Protein AF-A0A7J4IBC4-F1 (afdb_monomer_lite)

Sequence (145 aa):
MVSLREMKDREYIPHGTYLKLLIGGALSLSKVLFSNPSDLRKLRTIQGSEERYARPKRPYELSPYKEEMRCGATDEKYLRPTLYCNPRAPEVVALAHQLGAFQKTDYEFAKAAFEFVKEKLDLEICGMDSVEETIRRGTGTCFHL

Radius of gyration: 20.29 Å; chains: 1; bounding box: 49×30×56 Å

Secondary structure (DSSP, 8-state):
---HHHHHHTT-SPPHHHHHHHHHHHHHHHHHHHH-HHHHHHHT---TTSPPPPPPPPSSPPPPP-TT------SSTTTS--SS--TTSHHHHHHHHHHTTTTS-HHHHHHHHHHHHHHH-EE-------HHHHHHHTEE-TTT-

Foldseek 3Di:
DQDPVNCVVLVVDDDPVVVVVVVVVVVVVVVVCVVCVVVVVVVVDDPPPDDDDDQDDFPDDQAFFDPPQDFQADPDRPSHDDQAEHSPDRSNSRVLVVLPVVHDDPVSSVVSVVCCLVPTAAEDPDDRHHLVCCSNRSYYHPVND

Structure (mmCIF, N/CA/C/O 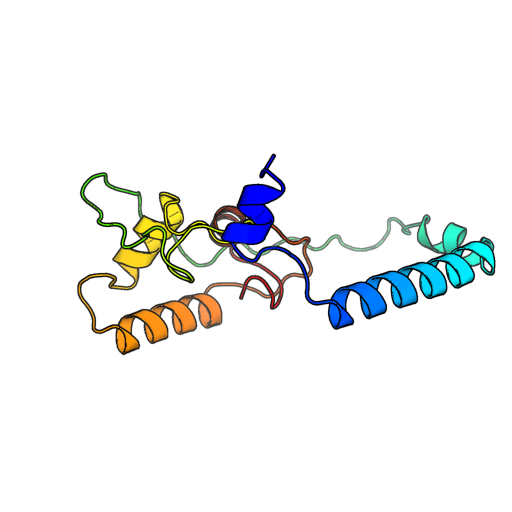backbone):
data_AF-A0A7J4IBC4-F1
#
_entry.id   AF-A0A7J4IBC4-F1
#
loop_
_atom_site.group_PDB
_atom_site.id
_atom_site.type_symbol
_atom_site.label_atom_id
_atom_site.label_alt_id
_atom_site.label_comp_id
_atom_site.label_asym_id
_atom_site.label_entity_id
_atom_site.label_seq_id
_atom_site.pdbx_PDB_ins_code
_atom_site.Cartn_x
_atom_site.Cartn_y
_atom_site.Cartn_z
_atom_site.occupancy
_atom_site.B_iso_or_equiv
_atom_site.auth_seq_id
_atom_site.auth_comp_id
_atom_site.auth_asym_id
_atom_site.auth_atom_id
_atom_site.pdbx_PDB_model_num
ATOM 1 N N . MET A 1 1 ? -4.569 -19.877 -8.306 1.00 54.12 1 MET A N 1
ATOM 2 C CA . MET A 1 1 ? -5.019 -19.120 -9.495 1.00 54.12 1 MET A CA 1
ATOM 3 C C . MET A 1 1 ? -6.481 -18.776 -9.302 1.00 54.12 1 MET A C 1
ATOM 5 O O . MET A 1 1 ? -7.243 -19.666 -8.953 1.00 54.12 1 MET A O 1
ATOM 9 N N . VAL A 1 2 ? -6.837 -17.506 -9.479 1.00 72.12 2 VAL A N 1
ATOM 10 C CA . VAL A 1 2 ? -8.218 -16.999 -9.395 1.00 72.12 2 VAL A CA 1
ATOM 11 C C . VAL A 1 2 ? -9.023 -17.573 -10.567 1.00 72.12 2 VAL A C 1
ATOM 13 O O . VAL A 1 2 ? -8.508 -17.630 -11.685 1.00 72.12 2 VAL A O 1
ATOM 16 N N . SER A 1 3 ? -10.255 -18.035 -10.339 1.00 85.25 3 SER A N 1
ATOM 17 C CA . SER A 1 3 ? -11.088 -18.576 -11.429 1.00 85.25 3 SER A CA 1
ATOM 18 C C . SER A 1 3 ? -11.633 -17.459 -12.333 1.00 85.25 3 SER A C 1
ATOM 20 O O . SER A 1 3 ? -11.839 -16.339 -11.877 1.00 85.25 3 SER A O 1
ATOM 22 N N . LEU A 1 4 ? -11.944 -17.746 -13.605 1.00 84.38 4 LEU A N 1
ATOM 23 C CA . LEU A 1 4 ? -12.564 -16.754 -14.508 1.00 84.38 4 LEU A CA 1
ATOM 24 C C . LEU A 1 4 ? -13.886 -16.198 -13.958 1.00 84.38 4 LEU A C 1
ATOM 26 O O . LEU A 1 4 ? -14.195 -15.020 -14.134 1.00 84.38 4 LEU A O 1
ATOM 30 N N . ARG A 1 5 ? -14.656 -17.052 -13.276 1.00 86.19 5 ARG A N 1
ATOM 31 C CA . ARG A 1 5 ? -15.890 -16.659 -12.595 1.00 86.19 5 ARG A CA 1
ATOM 32 C C . ARG A 1 5 ? -15.596 -15.661 -11.483 1.00 86.19 5 ARG A C 1
ATOM 34 O O . ARG A 1 5 ? -16.189 -14.595 -11.457 1.00 86.19 5 ARG A O 1
ATOM 41 N N . GLU A 1 6 ? -14.621 -15.967 -10.639 1.00 84.50 6 GLU A N 1
ATOM 42 C CA . GLU A 1 6 ? -14.187 -15.077 -9.566 1.00 84.50 6 GLU A CA 1
ATOM 43 C C . GLU A 1 6 ? -13.620 -13.758 -10.105 1.00 84.50 6 GLU A C 1
ATOM 45 O O . GLU A 1 6 ? -13.938 -12.706 -9.569 1.00 84.50 6 GLU A O 1
ATOM 50 N N . MET A 1 7 ? -12.868 -13.771 -11.210 1.00 85.62 7 MET A N 1
ATOM 51 C CA . MET A 1 7 ? -12.402 -12.540 -11.860 1.00 85.62 7 MET A CA 1
ATOM 52 C C . MET A 1 7 ? -13.560 -11.660 -12.339 1.00 85.62 7 MET A C 1
ATOM 54 O O . MET A 1 7 ? -13.483 -10.439 -12.227 1.00 85.62 7 MET A O 1
ATOM 58 N N . LYS A 1 8 ? -14.628 -12.261 -12.873 1.00 86.12 8 LYS A N 1
ATOM 59 C CA . LYS A 1 8 ? -15.832 -11.533 -13.284 1.00 86.12 8 LYS A CA 1
ATOM 60 C C . LYS A 1 8 ? -16.594 -11.001 -12.071 1.00 86.12 8 LYS A C 1
ATOM 62 O O . LYS A 1 8 ? -16.882 -9.810 -12.019 1.00 86.12 8 LYS A O 1
ATOM 67 N N . ASP A 1 9 ? -16.871 -11.863 -11.097 1.00 86.44 9 ASP A N 1
ATOM 68 C CA . ASP A 1 9 ? -17.660 -11.546 -9.901 1.00 86.44 9 ASP A CA 1
ATOM 69 C C . ASP A 1 9 ? -16.951 -10.507 -9.013 1.00 86.44 9 ASP A C 1
ATOM 71 O O . ASP A 1 9 ? -17.586 -9.664 -8.381 1.00 86.44 9 ASP A O 1
ATOM 75 N N . ARG A 1 10 ? -15.612 -10.526 -8.991 1.00 85.00 10 ARG A N 1
ATOM 76 C CA . ARG A 1 10 ? -14.772 -9.566 -8.264 1.00 85.00 10 ARG A CA 1
ATOM 77 C C . ARG A 1 10 ? -14.328 -8.375 -9.126 1.00 85.00 10 ARG A C 1
ATOM 79 O O . ARG A 1 10 ? -13.544 -7.559 -8.641 1.00 85.00 10 ARG A O 1
ATOM 86 N N . GLU A 1 11 ? -14.841 -8.241 -10.349 1.00 85.94 11 GLU A N 1
ATOM 87 C CA . GLU A 1 11 ? -14.558 -7.126 -11.267 1.00 85.94 11 GLU A CA 1
ATOM 88 C C . GLU A 1 11 ? -13.057 -6.903 -11.559 1.00 85.94 11 GLU A C 1
ATOM 90 O O . GLU A 1 11 ? -12.596 -5.778 -11.728 1.00 85.94 11 GLU A O 1
ATOM 95 N N . TYR A 1 12 ? -12.270 -7.977 -11.630 1.00 83.88 12 TYR A N 1
ATOM 96 C CA . TYR A 1 12 ? -10.838 -7.920 -11.961 1.00 83.88 12 TYR A CA 1
ATOM 97 C C . TYR A 1 12 ? -10.564 -7.844 -13.467 1.00 83.88 12 TYR A C 1
ATOM 99 O O . TYR A 1 12 ? -9.412 -7.731 -13.885 1.00 83.88 12 TYR A O 1
ATOM 107 N N . ILE A 1 13 ? -11.604 -7.939 -14.297 1.00 84.44 13 ILE A N 1
ATOM 108 C CA . ILE A 1 13 ? -11.468 -7.897 -15.752 1.00 84.44 13 ILE A CA 1
ATOM 109 C C . ILE A 1 13 ? -11.182 -6.449 -16.183 1.00 84.44 13 ILE A C 1
ATOM 111 O O . ILE A 1 13 ? -12.009 -5.570 -15.926 1.00 84.44 13 ILE A O 1
ATOM 115 N N . PRO A 1 14 ? -10.053 -6.178 -16.865 1.00 81.56 14 PRO A N 1
ATOM 116 C CA . PRO A 1 14 ? -9.738 -4.835 -17.328 1.00 81.56 14 PRO A CA 1
ATOM 117 C C . PRO A 1 14 ? -10.790 -4.311 -18.309 1.00 81.56 14 PRO A C 1
ATOM 119 O O . PRO A 1 14 ? -11.286 -5.047 -19.164 1.00 81.56 14 PRO A O 1
ATOM 122 N N . HIS A 1 15 ? -11.094 -3.015 -18.230 1.00 86.12 15 HIS A N 1
ATOM 123 C CA . HIS A 1 15 ? -12.043 -2.380 -19.142 1.00 86.12 15 HIS A CA 1
ATOM 124 C C . HIS A 1 15 ? -11.563 -2.465 -20.604 1.00 86.12 15 HIS A C 1
ATOM 126 O O . HIS A 1 15 ? -10.366 -2.385 -20.885 1.00 86.12 15 HIS A O 1
ATOM 132 N N . GLY A 1 16 ? -12.492 -2.562 -21.563 1.00 89.00 16 GLY A N 1
ATOM 133 C CA . GLY A 1 16 ? -12.162 -2.772 -22.980 1.00 89.00 16 GLY A CA 1
ATOM 134 C C . GLY A 1 16 ? -11.221 -1.715 -23.573 1.00 89.00 16 GLY A C 1
ATOM 135 O O . GLY A 1 16 ? -10.356 -2.040 -24.385 1.00 89.00 16 GLY A O 1
ATOM 136 N N . THR A 1 17 ? -11.326 -0.459 -23.131 1.00 90.44 17 THR A N 1
ATOM 137 C CA . THR A 1 17 ? -10.392 0.615 -23.520 1.00 90.44 17 THR A CA 1
ATOM 138 C C . THR A 1 17 ? -8.964 0.329 -23.058 1.00 90.44 17 THR A C 1
ATOM 140 O O . THR A 1 17 ? -8.023 0.509 -23.827 1.00 90.44 17 THR A O 1
ATOM 143 N N . TYR A 1 18 ? -8.803 -0.160 -21.827 1.00 87.19 18 TYR A N 1
ATOM 144 C CA . TYR A 1 18 ? -7.498 -0.509 -21.274 1.00 87.19 18 TYR A CA 1
ATOM 145 C C . TYR A 1 18 ? -6.881 -1.682 -22.039 1.00 87.19 18 TYR A C 1
ATOM 147 O O . TYR A 1 18 ? -5.719 -1.624 -22.431 1.00 87.19 18 TYR A O 1
ATOM 155 N N . LEU A 1 19 ? -7.684 -2.701 -22.360 1.00 90.69 19 LEU A N 1
ATOM 156 C CA . LEU A 1 19 ? -7.227 -3.837 -23.159 1.00 90.69 19 LEU A CA 1
ATOM 157 C C . LEU A 1 19 ? -6.763 -3.413 -24.564 1.00 90.69 19 LEU A C 1
ATOM 159 O O . LEU A 1 19 ? -5.710 -3.854 -25.021 1.00 90.69 19 LEU A O 1
ATOM 163 N N . LYS A 1 20 ? -7.500 -2.515 -25.233 1.00 93.19 20 LYS A N 1
ATOM 164 C CA . LYS A 1 20 ? -7.094 -1.958 -26.537 1.00 93.19 20 LYS A CA 1
ATOM 165 C C . LYS A 1 20 ? -5.758 -1.217 -26.453 1.00 93.19 20 LYS A C 1
ATOM 167 O O . LYS A 1 20 ? -4.915 -1.403 -27.328 1.00 93.19 20 LYS A O 1
ATOM 172 N N . LEU A 1 21 ? -5.559 -0.411 -25.407 1.00 93.69 21 LEU A N 1
ATOM 173 C CA . LEU A 1 21 ? -4.301 0.303 -25.176 1.00 93.69 21 LEU A CA 1
ATOM 174 C C . LEU A 1 21 ? -3.137 -0.663 -24.942 1.00 93.69 21 LEU A C 1
ATOM 176 O O . LEU A 1 21 ? -2.089 -0.497 -25.561 1.00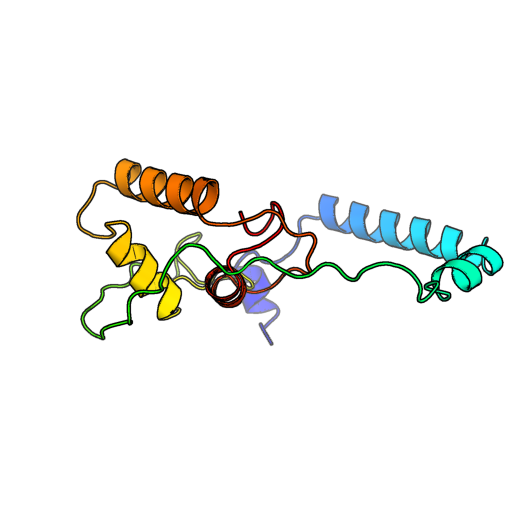 93.69 21 LEU A O 1
ATOM 180 N N . LEU A 1 22 ? -3.329 -1.698 -24.118 1.00 92.75 22 LEU A N 1
ATOM 181 C CA . LEU A 1 22 ? -2.308 -2.718 -23.877 1.00 92.75 22 LEU A CA 1
ATOM 182 C C . LEU A 1 22 ? -1.906 -3.444 -25.164 1.00 92.75 22 LEU A C 1
ATOM 184 O O . LEU A 1 22 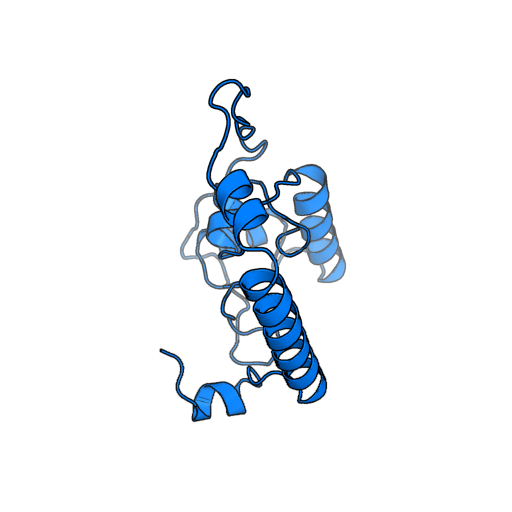? -0.717 -3.582 -25.441 1.00 92.75 22 LEU A O 1
ATOM 188 N N . ILE A 1 23 ? -2.881 -3.869 -25.973 1.00 95.12 23 ILE A N 1
ATOM 189 C CA . ILE A 1 23 ? -2.616 -4.555 -27.246 1.00 95.12 23 ILE A CA 1
ATOM 190 C C . ILE A 1 23 ? -1.876 -3.623 -28.211 1.00 95.12 23 ILE A C 1
ATOM 192 O O . ILE A 1 23 ? -0.857 -4.010 -28.781 1.00 95.12 23 ILE A O 1
ATOM 196 N N . GLY A 1 24 ? -2.347 -2.383 -28.375 1.00 95.44 24 GLY A N 1
ATOM 197 C CA . GLY A 1 24 ? -1.698 -1.401 -29.247 1.00 95.44 24 GLY A CA 1
ATOM 198 C C . GLY A 1 24 ? -0.265 -1.084 -28.811 1.00 95.44 24 GLY A C 1
ATOM 199 O O . GLY A 1 24 ? 0.646 -1.063 -29.641 1.00 95.44 24 GLY A O 1
ATOM 200 N N . GLY A 1 25 ? -0.049 -0.911 -27.504 1.00 95.25 25 GLY A N 1
ATOM 201 C CA . GLY A 1 25 ? 1.273 -0.703 -26.918 1.00 95.25 25 GLY A CA 1
ATOM 202 C C . GLY A 1 25 ? 2.200 -1.896 -27.144 1.00 95.25 25 GLY A C 1
ATOM 203 O O . GLY A 1 25 ? 3.330 -1.709 -27.592 1.00 95.25 25 GLY A O 1
ATOM 204 N N . ALA A 1 26 ? 1.713 -3.120 -26.928 1.00 95.69 26 ALA A N 1
ATOM 205 C CA . ALA A 1 26 ? 2.478 -4.341 -27.167 1.00 95.69 26 ALA A CA 1
ATOM 206 C C . ALA A 1 26 ? 2.881 -4.497 -28.641 1.00 95.69 26 ALA A C 1
ATOM 208 O O . ALA A 1 26 ? 4.034 -4.823 -28.925 1.00 95.69 26 ALA A O 1
ATOM 209 N N . LEU A 1 27 ? 1.972 -4.224 -29.584 1.00 96.50 27 LEU A N 1
ATOM 210 C CA . LEU A 1 27 ? 2.272 -4.275 -31.020 1.00 96.50 27 LEU A CA 1
ATOM 211 C C . LEU A 1 27 ? 3.302 -3.213 -31.425 1.00 96.50 27 LEU A C 1
ATOM 213 O O . LEU A 1 27 ? 4.245 -3.517 -32.157 1.00 96.50 27 LEU A O 1
ATOM 217 N N . SER A 1 28 ? 3.151 -1.985 -30.923 1.00 95.31 28 SER A N 1
ATOM 218 C CA . SER A 1 28 ? 4.095 -0.892 -31.178 1.00 95.31 28 SER A CA 1
ATOM 219 C C . SER A 1 28 ? 5.490 -1.216 -30.639 1.00 95.31 28 SER A C 1
ATOM 221 O O . SER A 1 28 ? 6.476 -1.145 -31.376 1.00 95.31 28 SER A O 1
ATOM 223 N N . LEU A 1 29 ? 5.572 -1.668 -29.383 1.00 92.31 29 LEU A N 1
ATOM 224 C CA . LEU A 1 29 ? 6.828 -2.075 -28.764 1.00 92.31 29 LEU A CA 1
ATOM 225 C C . LEU A 1 29 ? 7.460 -3.237 -29.533 1.00 92.31 29 LEU A C 1
ATOM 227 O O . LEU A 1 29 ? 8.635 -3.167 -29.877 1.00 92.31 29 LEU A O 1
ATOM 231 N N . SER A 1 30 ? 6.676 -4.262 -29.881 1.00 93.81 30 SER A N 1
ATOM 232 C CA . SER A 1 30 ? 7.154 -5.400 -30.675 1.00 93.81 30 SER A CA 1
ATOM 233 C C . SER A 1 30 ? 7.788 -4.936 -31.985 1.00 93.81 30 SER A C 1
ATOM 235 O O . SER A 1 30 ? 8.900 -5.350 -32.303 1.00 93.81 30 SER A O 1
ATOM 237 N N . LYS A 1 31 ? 7.139 -4.017 -32.714 1.00 94.75 31 LYS A N 1
ATOM 238 C CA . LYS A 1 31 ? 7.694 -3.437 -33.944 1.00 94.75 31 LYS A CA 1
ATOM 239 C C . LYS A 1 31 ? 9.049 -2.771 -33.694 1.00 94.75 31 LYS A C 1
ATOM 241 O O . LYS A 1 31 ? 9.992 -3.047 -34.428 1.00 94.75 31 LYS A O 1
ATOM 246 N N . VAL A 1 32 ? 9.171 -1.938 -32.659 1.00 91.31 32 VAL A N 1
ATOM 247 C CA . VAL A 1 32 ? 10.438 -1.262 -32.320 1.00 91.31 32 VAL A CA 1
ATOM 248 C C . VAL A 1 32 ? 11.537 -2.271 -31.992 1.00 91.31 32 VAL A C 1
ATOM 250 O O . VAL A 1 32 ? 12.653 -2.128 -32.494 1.00 91.31 32 VAL A O 1
ATOM 253 N N . LEU A 1 33 ? 11.220 -3.302 -31.203 1.00 89.12 33 LEU A N 1
ATOM 254 C CA . LEU A 1 33 ? 12.161 -4.361 -30.837 1.00 89.12 33 LEU A CA 1
ATOM 255 C C . LEU A 1 33 ? 12.669 -5.120 -32.072 1.00 89.12 33 LEU A C 1
ATOM 257 O O . LEU A 1 33 ? 13.867 -5.375 -32.185 1.00 89.12 33 LEU A O 1
ATOM 261 N N . PHE A 1 34 ? 11.783 -5.440 -33.020 1.00 92.12 34 PHE A N 1
ATOM 262 C CA . PHE A 1 34 ? 12.164 -6.115 -34.264 1.00 92.12 34 PHE A CA 1
ATOM 263 C C . PHE A 1 34 ? 12.938 -5.210 -35.227 1.00 92.12 34 PHE A C 1
ATOM 265 O O . PHE A 1 34 ? 13.839 -5.685 -35.915 1.00 92.12 34 PHE A O 1
ATOM 272 N N . SER A 1 35 ? 12.613 -3.917 -35.288 1.00 93.25 35 SER A N 1
ATOM 273 C CA . SER A 1 35 ? 13.269 -2.975 -36.199 1.00 93.25 35 SER A CA 1
ATOM 274 C C . SER A 1 35 ? 14.639 -2.487 -35.711 1.00 93.25 35 SER A C 1
ATOM 276 O O . SER A 1 35 ? 15.426 -2.043 -36.540 1.00 93.25 35 SER A O 1
ATOM 278 N N . ASN A 1 36 ? 14.956 -2.586 -34.410 1.00 90.69 36 ASN A N 1
ATOM 279 C CA . ASN A 1 36 ? 16.189 -2.026 -33.824 1.00 90.69 36 ASN A CA 1
ATOM 280 C C . ASN A 1 36 ? 17.005 -3.053 -32.999 1.00 90.69 36 ASN A C 1
ATOM 282 O O . ASN A 1 36 ? 17.280 -2.843 -31.812 1.00 90.69 36 ASN A O 1
ATOM 286 N N . PRO A 1 37 ? 17.442 -4.180 -33.593 1.00 86.31 37 PRO A N 1
ATOM 287 C CA . PRO A 1 37 ? 18.120 -5.251 -32.858 1.00 86.31 37 PRO A CA 1
ATOM 288 C C . PRO A 1 37 ? 19.505 -4.856 -32.315 1.00 86.31 37 PRO A C 1
ATOM 290 O O . PRO A 1 37 ? 19.958 -5.417 -31.316 1.00 86.31 37 PRO A O 1
ATOM 293 N N . SER A 1 38 ? 20.196 -3.898 -32.946 1.00 85.75 38 SER A N 1
ATOM 294 C CA . SER A 1 38 ? 21.493 -3.389 -32.478 1.00 85.75 38 SER A CA 1
ATOM 295 C C . SER A 1 38 ? 21.377 -2.634 -31.159 1.00 85.75 38 SER A C 1
ATOM 297 O O . SER A 1 38 ? 22.228 -2.795 -30.287 1.00 85.75 38 SER A O 1
ATOM 299 N N . ASP A 1 39 ? 20.316 -1.850 -30.985 1.00 83.75 39 ASP A N 1
ATOM 300 C CA . ASP A 1 39 ? 20.113 -1.068 -29.766 1.00 83.75 39 ASP A CA 1
ATOM 301 C C . ASP A 1 39 ? 19.694 -1.965 -28.602 1.00 83.75 39 ASP A C 1
ATOM 303 O O . ASP A 1 39 ? 20.171 -1.788 -27.482 1.00 83.75 39 ASP A O 1
ATOM 307 N N . LEU A 1 40 ? 18.947 -3.039 -28.881 1.00 82.88 40 LEU A N 1
ATOM 308 C CA . LEU A 1 40 ? 18.685 -4.080 -27.887 1.00 82.88 40 LEU A CA 1
ATOM 309 C C . LEU A 1 40 ? 19.952 -4.773 -27.385 1.00 82.88 40 LEU A C 1
ATOM 311 O O . LEU A 1 40 ? 20.033 -5.122 -26.208 1.00 82.88 40 LEU A O 1
ATOM 315 N N . ARG A 1 41 ? 20.953 -4.977 -28.250 1.00 83.50 41 ARG A N 1
ATOM 316 C CA . ARG A 1 41 ? 22.246 -5.535 -27.822 1.00 83.50 41 ARG A CA 1
ATOM 317 C C . ARG A 1 41 ? 23.000 -4.569 -26.908 1.00 83.50 41 ARG A C 1
ATOM 319 O O . ARG A 1 41 ? 23.573 -5.020 -25.921 1.00 83.50 41 ARG A O 1
ATOM 326 N N . LYS A 1 42 ? 22.957 -3.261 -27.187 1.00 82.25 42 LYS A N 1
ATOM 327 C CA . LYS A 1 42 ? 23.575 -2.234 -26.330 1.00 82.25 42 LYS A CA 1
ATOM 328 C C . LYS A 1 42 ? 22.955 -2.220 -24.930 1.00 82.25 42 LYS A C 1
ATOM 330 O O . LYS A 1 42 ? 23.695 -2.235 -23.956 1.00 82.25 42 LYS A O 1
ATOM 335 N N . LEU A 1 43 ? 21.625 -2.315 -24.824 1.00 77.12 43 LEU A N 1
ATOM 336 C CA . LEU A 1 43 ? 20.907 -2.347 -23.537 1.00 77.12 43 LEU A CA 1
ATOM 337 C C . LEU A 1 43 ? 21.262 -3.550 -22.644 1.00 77.12 43 LEU A C 1
ATOM 339 O O . LEU A 1 43 ? 21.099 -3.481 -21.431 1.00 77.12 43 LEU A O 1
ATOM 343 N N . ARG A 1 44 ? 21.758 -4.655 -23.216 1.00 72.94 44 ARG A N 1
ATOM 344 C CA . ARG A 1 44 ? 22.218 -5.824 -22.439 1.00 72.94 44 ARG A CA 1
ATOM 345 C C . ARG A 1 44 ? 23.583 -5.622 -21.787 1.00 72.94 44 ARG A C 1
ATOM 347 O O . ARG A 1 44 ? 23.981 -6.435 -20.958 1.00 72.94 44 ARG A O 1
ATOM 354 N N . THR A 1 45 ? 24.310 -4.583 -22.183 1.00 72.06 45 THR A N 1
ATOM 355 C CA . THR A 1 45 ? 25.674 -4.337 -21.721 1.00 72.06 45 THR A CA 1
ATOM 356 C C . THR A 1 45 ? 25.620 -3.272 -20.634 1.00 72.06 45 THR A C 1
ATOM 358 O O . THR A 1 45 ? 25.776 -2.087 -20.906 1.00 72.06 45 THR A O 1
ATOM 361 N N . ILE A 1 46 ? 25.357 -3.692 -19.396 1.00 65.75 46 ILE A N 1
ATOM 362 C CA . ILE A 1 46 ? 25.470 -2.810 -18.230 1.00 65.75 46 ILE A CA 1
ATOM 363 C C . ILE A 1 46 ? 26.969 -2.646 -17.963 1.00 65.75 46 ILE A C 1
ATOM 365 O O . ILE A 1 46 ? 27.638 -3.606 -17.575 1.00 65.75 46 ILE A O 1
ATOM 369 N N . GLN A 1 47 ? 27.520 -1.464 -18.245 1.00 66.94 47 GLN A N 1
ATOM 370 C CA . GLN A 1 47 ? 28.913 -1.155 -17.926 1.00 66.94 47 GLN A CA 1
ATOM 371 C C . GLN A 1 47 ? 29.087 -1.247 -16.404 1.00 66.94 47 GLN A C 1
ATOM 373 O O . GLN A 1 47 ? 28.412 -0.562 -15.645 1.00 66.94 47 GLN A O 1
ATOM 378 N N . GLY A 1 48 ? 29.954 -2.153 -15.947 1.00 64.88 48 GLY A N 1
ATOM 379 C CA . GLY A 1 48 ? 30.075 -2.543 -14.536 1.00 64.88 48 GLY A CA 1
ATOM 380 C C . GLY A 1 48 ? 30.699 -1.502 -13.600 1.00 64.88 48 GLY A C 1
ATOM 381 O O . GLY A 1 48 ? 31.173 -1.886 -12.536 1.00 64.88 48 GLY A O 1
ATOM 382 N N . SER A 1 49 ? 30.752 -0.228 -13.993 1.00 62.59 49 SER A N 1
ATOM 383 C CA . SER A 1 49 ? 31.463 0.841 -13.280 1.00 62.59 49 SER A CA 1
ATOM 384 C C . SER A 1 49 ? 30.563 1.802 -12.502 1.00 62.59 49 SER A C 1
ATOM 386 O O . SER A 1 49 ? 31.076 2.759 -11.934 1.00 62.59 49 SER A O 1
ATOM 388 N N . GLU A 1 50 ? 29.249 1.592 -12.475 1.00 69.69 50 GLU A N 1
ATOM 389 C CA . GLU A 1 50 ? 28.348 2.470 -11.726 1.00 69.69 50 GLU A CA 1
ATOM 390 C C . GLU A 1 50 ? 28.180 1.983 -10.283 1.00 69.69 50 GLU A C 1
ATOM 392 O O . GLU A 1 50 ? 27.967 0.792 -10.025 1.00 69.69 50 GLU A O 1
ATOM 397 N N . GLU A 1 51 ? 28.286 2.916 -9.332 1.00 78.94 51 GLU A N 1
ATOM 398 C CA . GLU A 1 51 ? 27.915 2.672 -7.941 1.00 78.94 51 GLU A CA 1
ATOM 399 C C . GLU A 1 51 ? 26.474 2.161 -7.901 1.00 78.94 51 GLU A C 1
ATOM 401 O O . GLU A 1 51 ? 25.541 2.803 -8.387 1.00 78.94 51 GLU A O 1
ATOM 406 N N . ARG A 1 52 ? 26.282 0.959 -7.352 1.00 79.69 52 ARG A N 1
ATOM 407 C CA . ARG A 1 52 ? 24.945 0.380 -7.247 1.00 79.69 52 ARG A CA 1
ATOM 408 C C . ARG A 1 52 ? 24.163 1.139 -6.191 1.00 79.69 52 ARG A C 1
ATOM 410 O O . ARG A 1 52 ? 24.646 1.319 -5.076 1.00 79.69 52 ARG A O 1
ATOM 417 N N . TYR A 1 53 ? 22.931 1.502 -6.531 1.00 85.25 53 TYR A N 1
ATOM 418 C CA . TYR A 1 53 ? 21.990 2.060 -5.572 1.00 85.25 53 TYR A CA 1
ATOM 419 C C . TYR A 1 53 ? 21.888 1.157 -4.335 1.00 85.25 53 TYR A C 1
ATOM 421 O O . TYR A 1 53 ? 21.549 -0.027 -4.435 1.00 85.25 53 TYR A O 1
ATOM 429 N N . ALA A 1 54 ? 22.192 1.727 -3.172 1.00 88.81 54 ALA A N 1
ATOM 430 C CA . ALA A 1 54 ? 21.984 1.096 -1.883 1.00 88.81 54 ALA A CA 1
ATOM 431 C C . ALA A 1 54 ? 20.687 1.642 -1.289 1.00 88.81 54 ALA A C 1
ATOM 433 O O . ALA A 1 54 ? 20.571 2.836 -1.009 1.00 88.81 54 ALA A O 1
ATOM 434 N N . ARG A 1 55 ? 19.707 0.758 -1.104 1.00 89.56 55 ARG A N 1
ATOM 435 C CA . ARG A 1 55 ? 18.416 1.121 -0.518 1.00 89.56 55 ARG A CA 1
ATOM 436 C C . ARG A 1 55 ? 18.607 1.681 0.901 1.00 89.56 55 ARG A C 1
ATOM 438 O O . ARG A 1 55 ? 19.325 1.053 1.688 1.00 89.56 55 ARG A O 1
ATOM 445 N N . PRO A 1 56 ? 17.955 2.802 1.260 1.00 89.56 56 PRO A N 1
ATOM 446 C CA . PRO A 1 56 ? 17.989 3.315 2.621 1.00 89.56 56 PRO A CA 1
ATOM 447 C C . PRO A 1 56 ? 17.326 2.336 3.592 1.00 89.56 56 PRO A C 1
ATOM 449 O O . PRO A 1 56 ? 16.429 1.563 3.248 1.00 89.56 56 PRO A O 1
ATOM 452 N N . LYS A 1 57 ? 17.767 2.365 4.849 1.00 92.31 57 LYS A N 1
ATOM 453 C CA . LYS A 1 57 ? 17.082 1.631 5.911 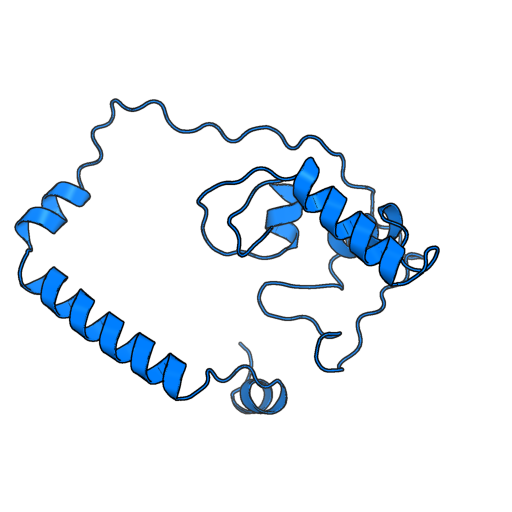1.00 92.31 57 LYS A CA 1
ATOM 454 C C . LYS A 1 57 ? 15.777 2.357 6.238 1.00 92.31 57 LYS A C 1
ATOM 456 O O . LYS A 1 57 ? 15.801 3.560 6.478 1.00 92.31 57 LYS A O 1
ATOM 461 N N . ARG A 1 58 ? 14.669 1.616 6.324 1.00 93.44 58 ARG A N 1
ATOM 462 C CA . ARG A 1 58 ? 13.368 2.182 6.707 1.00 93.44 58 ARG A CA 1
ATOM 463 C C . ARG A 1 58 ? 13.439 2.961 8.039 1.00 93.44 58 ARG A C 1
ATOM 465 O O . ARG A 1 58 ? 14.056 2.463 8.987 1.00 93.44 58 ARG A O 1
ATOM 472 N N . PRO A 1 59 ? 12.782 4.132 8.148 1.00 92.44 59 PRO A N 1
ATOM 473 C CA . PRO A 1 59 ? 12.874 5.022 9.312 1.00 92.44 59 PRO A CA 1
ATOM 474 C C . PRO A 1 59 ? 11.850 4.723 10.424 1.00 92.44 59 PRO A C 1
ATOM 476 O O . PRO A 1 59 ? 11.685 5.520 11.347 1.00 92.44 59 PRO A O 1
ATOM 479 N N . TYR A 1 60 ? 11.117 3.614 10.331 1.00 94.81 60 TYR A N 1
ATOM 480 C CA . TYR A 1 60 ? 10.085 3.219 11.290 1.00 94.81 60 TYR A CA 1
ATOM 481 C C . TYR A 1 60 ? 10.245 1.757 11.689 1.00 94.81 60 TYR A C 1
ATOM 483 O O . TYR A 1 60 ? 10.809 0.958 10.940 1.00 94.81 60 TYR A O 1
ATOM 491 N N . GLU A 1 61 ? 9.699 1.401 12.847 1.00 92.69 61 GLU A N 1
ATOM 492 C CA . GLU A 1 61 ? 9.597 0.026 13.331 1.00 92.69 61 GLU A CA 1
ATOM 493 C C . GLU A 1 61 ? 8.191 -0.525 13.079 1.00 92.69 61 GLU A C 1
ATOM 495 O O . GLU A 1 61 ? 7.221 0.230 13.023 1.00 92.69 61 GLU A O 1
ATOM 500 N N . LEU A 1 62 ? 8.090 -1.843 12.886 1.00 89.69 62 LEU A N 1
ATOM 501 C CA . LEU A 1 62 ? 6.795 -2.500 12.727 1.00 89.69 62 LEU A CA 1
ATOM 502 C C . LEU A 1 62 ? 6.346 -3.016 14.079 1.00 89.69 62 LEU A C 1
ATOM 504 O O . LEU A 1 62 ? 7.052 -3.811 14.701 1.00 89.69 62 LEU A O 1
ATOM 508 N N . SER A 1 63 ? 5.170 -2.569 14.507 1.00 91.00 63 SER A N 1
ATOM 509 C CA . SER A 1 63 ? 4.532 -3.117 15.695 1.00 91.00 63 SER A CA 1
ATOM 510 C C . SER A 1 63 ? 4.237 -4.606 15.485 1.00 91.00 63 SER A C 1
ATOM 512 O O . SER A 1 63 ? 3.813 -4.993 14.391 1.00 91.00 63 SER A O 1
ATOM 514 N N . PRO A 1 64 ? 4.435 -5.456 16.506 1.00 94.56 64 PRO A N 1
ATOM 515 C CA . PRO A 1 64 ? 4.061 -6.855 16.404 1.00 94.56 64 PRO A CA 1
ATOM 516 C C . PRO A 1 64 ? 2.539 -6.981 16.301 1.00 94.56 64 PRO A C 1
ATOM 518 O O . PRO A 1 64 ? 1.793 -6.300 17.010 1.00 94.56 64 PRO A O 1
ATOM 521 N N . TYR A 1 65 ? 2.085 -7.878 15.429 1.00 96.56 65 TYR A N 1
ATOM 522 C CA . TYR A 1 65 ? 0.684 -8.273 15.376 1.00 96.56 65 TYR A CA 1
ATOM 523 C C . TYR A 1 65 ? 0.292 -9.002 16.662 1.00 96.56 65 TYR A C 1
ATOM 525 O O . TYR A 1 65 ? 1.066 -9.804 17.189 1.00 96.56 65 TYR A O 1
ATOM 533 N N . LYS A 1 66 ? -0.921 -8.735 17.143 1.00 96.56 66 LYS A N 1
ATOM 534 C CA . LYS A 1 66 ? -1.530 -9.454 18.261 1.00 96.56 66 LYS A CA 1
ATOM 535 C C . LYS A 1 66 ? -2.896 -9.980 17.835 1.00 96.56 66 LYS A C 1
ATOM 537 O O . LYS A 1 66 ? -3.604 -9.295 17.100 1.00 96.56 66 LYS A O 1
ATOM 542 N N . GLU A 1 67 ? -3.266 -11.173 18.284 1.00 94.94 67 GLU A N 1
ATOM 543 C CA . GLU A 1 67 ? -4.488 -11.859 17.835 1.00 94.94 67 GLU A CA 1
ATOM 544 C C . GLU A 1 67 ? -5.770 -11.081 18.170 1.00 94.94 67 GLU A C 1
ATOM 546 O O . GLU A 1 67 ? -6.753 -11.152 17.436 1.00 94.94 67 GLU A O 1
ATOM 551 N N . GLU A 1 68 ? -5.754 -10.269 19.229 1.00 95.75 68 GLU A N 1
ATOM 552 C CA . GLU A 1 68 ? -6.865 -9.397 19.610 1.00 95.75 68 GLU A CA 1
ATOM 553 C C . GLU A 1 68 ? -7.074 -8.198 18.664 1.00 95.75 68 GLU A C 1
ATOM 555 O O . GLU A 1 68 ? -8.092 -7.501 18.750 1.00 95.75 68 GLU A O 1
ATOM 560 N N . MET A 1 69 ? -6.128 -7.926 17.757 1.00 97.25 69 MET A N 1
ATOM 561 C CA . MET A 1 69 ? -6.233 -6.819 16.813 1.00 97.25 69 MET A CA 1
ATOM 562 C C . MET A 1 69 ? -7.316 -7.098 15.770 1.00 97.25 69 MET A C 1
ATOM 564 O O . MET A 1 69 ? -7.194 -7.957 14.897 1.00 97.25 69 MET A O 1
ATOM 568 N N . ARG A 1 70 ? -8.381 -6.296 15.834 1.00 95.88 70 ARG A N 1
ATOM 569 C CA . ARG A 1 70 ? -9.501 -6.329 14.886 1.00 95.88 70 ARG A CA 1
ATOM 570 C C . ARG A 1 70 ? -9.035 -6.032 13.456 1.00 95.88 70 ARG A C 1
ATOM 572 O O . ARG A 1 70 ? -8.187 -5.169 13.250 1.00 95.88 70 ARG A O 1
ATOM 579 N N . CYS A 1 71 ? -9.663 -6.675 12.473 1.00 94.88 71 CYS A N 1
ATOM 580 C CA . CYS A 1 71 ? -9.515 -6.382 11.047 1.00 94.88 71 CYS A CA 1
ATOM 581 C C . CYS A 1 71 ? -10.900 -6.097 10.445 1.00 94.88 71 CYS A C 1
ATOM 583 O O . CYS A 1 71 ? -11.838 -6.859 10.668 1.00 94.88 71 CYS A O 1
ATOM 585 N N . GLY A 1 72 ? -11.036 -4.995 9.702 1.00 91.19 72 GLY A N 1
ATOM 586 C CA . GLY A 1 72 ? -12.306 -4.560 9.101 1.00 91.19 72 GLY A CA 1
ATOM 587 C C . GLY A 1 72 ? -12.586 -5.150 7.715 1.00 91.19 72 GLY A C 1
ATOM 588 O O . GLY A 1 72 ? -13.521 -4.718 7.050 1.00 91.19 72 GLY A O 1
ATOM 589 N N . ALA A 1 73 ? -11.763 -6.090 7.245 1.00 93.25 73 ALA A N 1
ATOM 590 C CA . ALA A 1 73 ? -11.835 -6.599 5.880 1.00 93.25 73 ALA A CA 1
ATOM 591 C C . ALA A 1 73 ? -13.028 -7.546 5.669 1.00 93.25 73 ALA A C 1
ATOM 593 O O . ALA A 1 73 ? -13.016 -8.685 6.145 1.00 93.25 73 ALA A O 1
ATOM 594 N N . THR A 1 74 ? -14.014 -7.118 4.886 1.00 94.00 74 THR A N 1
ATOM 595 C CA . THR A 1 74 ? -15.175 -7.929 4.480 1.00 94.00 74 THR A CA 1
ATOM 596 C C . THR A 1 74 ? -14.998 -8.466 3.053 1.00 94.00 74 THR A C 1
ATOM 598 O O . THR A 1 74 ? -13.916 -8.374 2.477 1.00 94.00 74 THR A O 1
ATOM 601 N N . ASP A 1 75 ? -16.034 -9.077 2.472 1.00 91.25 75 ASP A N 1
ATOM 602 C CA . ASP A 1 75 ? -16.047 -9.467 1.052 1.00 91.25 75 ASP A CA 1
ATOM 603 C C . ASP A 1 75 ? -16.593 -8.376 0.112 1.00 91.25 75 ASP A C 1
ATOM 605 O O . ASP A 1 75 ? -16.599 -8.545 -1.118 1.00 91.25 75 ASP A O 1
ATOM 609 N N . GLU A 1 76 ? -17.005 -7.239 0.677 1.00 92.19 76 GLU A N 1
ATOM 610 C CA . GLU A 1 76 ? -17.522 -6.101 -0.071 1.00 92.19 76 GLU A CA 1
ATOM 611 C C . GLU A 1 76 ? -16.453 -5.479 -0.973 1.00 92.19 76 GLU A C 1
ATOM 613 O O . GLU A 1 76 ? -15.237 -5.586 -0.762 1.00 92.19 76 GLU A O 1
ATOM 618 N N . LYS A 1 77 ? -16.919 -4.819 -2.035 1.00 89.44 77 LYS A N 1
ATOM 619 C CA . LYS A 1 77 ? -16.050 -4.076 -2.945 1.00 89.44 77 LYS A CA 1
ATOM 620 C C . LYS A 1 77 ? -15.297 -3.004 -2.144 1.00 89.44 77 LYS A C 1
ATOM 622 O O . LYS A 1 77 ? -15.901 -2.316 -1.335 1.00 89.44 77 LYS A O 1
ATOM 627 N N . TYR A 1 78 ? -13.986 -2.895 -2.367 1.00 91.00 78 TYR A N 1
ATOM 628 C CA . TYR A 1 78 ? -13.031 -2.039 -1.635 1.00 91.00 78 TYR A CA 1
ATOM 629 C C . TYR A 1 78 ? -12.652 -2.470 -0.208 1.00 91.00 78 TYR A C 1
ATOM 631 O O . TYR A 1 78 ? -11.617 -2.024 0.273 1.00 91.00 78 TYR A O 1
ATOM 639 N N . LEU A 1 79 ? -13.404 -3.367 0.440 1.00 93.12 79 LEU A N 1
ATOM 640 C CA . LEU A 1 79 ? -13.059 -3.892 1.773 1.00 93.12 79 LEU A CA 1
ATOM 641 C C . LEU A 1 79 ? -12.418 -5.288 1.735 1.00 93.12 79 LEU A C 1
ATOM 643 O O . LEU A 1 79 ? -11.834 -5.739 2.722 1.00 93.12 79 LEU A O 1
ATOM 647 N N . ARG A 1 80 ? -12.494 -5.965 0.588 1.00 92.50 80 ARG A N 1
ATOM 648 C CA . ARG A 1 80 ? -11.848 -7.260 0.353 1.00 92.50 80 ARG A CA 1
ATOM 649 C C . ARG A 1 80 ? -10.367 -7.141 -0.025 1.00 92.50 80 ARG A C 1
ATOM 651 O O . ARG A 1 80 ? -9.976 -6.159 -0.658 1.00 92.50 80 ARG A O 1
ATOM 658 N N . PRO A 1 81 ? -9.560 -8.184 0.238 1.00 93.25 81 PRO A N 1
ATOM 659 C CA . PRO A 1 81 ? -8.224 -8.301 -0.335 1.00 93.25 81 PRO A CA 1
ATOM 660 C C . PRO A 1 81 ? -8.216 -8.265 -1.872 1.00 93.25 81 PRO A C 1
ATOM 662 O O . PRO A 1 81 ? -9.144 -8.727 -2.542 1.00 93.25 81 PRO A O 1
ATOM 665 N N . THR A 1 82 ? -7.130 -7.738 -2.429 1.00 90.56 82 THR A N 1
ATOM 666 C CA . THR A 1 82 ? -6.823 -7.720 -3.867 1.00 90.56 82 THR A CA 1
ATOM 667 C C . THR A 1 82 ? -5.384 -8.194 -4.099 1.00 90.56 82 THR A C 1
ATOM 669 O O . THR A 1 82 ? -4.675 -8.477 -3.138 1.00 90.56 82 THR A O 1
ATOM 672 N N . LEU A 1 83 ? -4.949 -8.292 -5.363 1.00 87.62 83 LEU A N 1
ATOM 673 C CA . LEU A 1 83 ? -3.647 -8.865 -5.737 1.00 87.62 83 LEU A CA 1
ATOM 674 C C . LEU A 1 83 ? -2.453 -8.258 -4.978 1.00 87.62 83 LEU A C 1
ATOM 676 O O . LEU A 1 83 ? -1.574 -9.003 -4.561 1.00 87.62 83 LEU A O 1
ATOM 680 N N . TYR A 1 84 ? -2.434 -6.935 -4.799 1.00 93.06 84 TYR A N 1
ATOM 681 C CA . TYR A 1 84 ? -1.326 -6.226 -4.144 1.00 93.06 84 TYR A CA 1
ATOM 682 C C . TYR A 1 84 ? -1.709 -5.594 -2.803 1.00 93.06 84 TYR A C 1
ATOM 684 O O . TYR A 1 84 ? -0.831 -5.197 -2.046 1.00 93.06 84 TYR A O 1
ATOM 692 N N . CYS A 1 85 ? -2.999 -5.551 -2.462 1.00 93.94 85 CYS A N 1
ATOM 693 C CA . CYS A 1 85 ? -3.471 -4.961 -1.212 1.00 93.94 85 CYS A CA 1
ATOM 694 C C . CYS A 1 85 ? -4.223 -6.007 -0.388 1.00 93.94 85 CYS A C 1
ATOM 696 O O . CYS A 1 85 ? -5.390 -6.303 -0.662 1.00 93.94 85 CYS A O 1
ATOM 698 N N . ASN A 1 86 ? -3.560 -6.543 0.638 1.00 95.69 86 ASN A N 1
ATOM 699 C CA . ASN A 1 86 ? -4.136 -7.498 1.576 1.00 95.69 86 ASN A CA 1
ATOM 700 C C . ASN A 1 86 ? -4.346 -6.859 2.966 1.00 95.69 86 ASN A C 1
ATOM 702 O O . ASN A 1 86 ? -3.432 -6.865 3.791 1.00 95.69 86 ASN A O 1
ATOM 706 N N . PRO A 1 87 ? -5.554 -6.357 3.285 1.00 96.00 87 PRO A N 1
ATOM 707 C CA . PRO A 1 87 ? -5.838 -5.730 4.580 1.00 96.00 87 PRO A CA 1
ATOM 708 C C . PRO A 1 87 ? -5.836 -6.715 5.762 1.00 96.00 87 PRO A C 1
ATOM 710 O O . PRO A 1 87 ? -5.923 -6.290 6.912 1.00 96.00 87 PRO A O 1
ATOM 713 N N . ARG A 1 88 ? -5.768 -8.029 5.498 1.00 95.88 88 ARG A N 1
ATOM 714 C CA . ARG A 1 88 ? -5.745 -9.088 6.519 1.00 95.88 88 ARG A CA 1
ATOM 715 C C . ARG A 1 88 ? -4.328 -9.498 6.916 1.00 95.88 88 ARG A C 1
ATOM 717 O O . ARG A 1 88 ? -4.173 -10.308 7.824 1.00 95.88 88 ARG A O 1
ATOM 724 N N . ALA A 1 89 ? -3.304 -8.992 6.230 1.00 96.44 89 ALA A N 1
ATOM 725 C CA . ALA A 1 89 ? -1.927 -9.331 6.547 1.00 96.44 89 ALA A CA 1
ATOM 726 C C . ALA A 1 89 ? -1.558 -8.839 7.962 1.00 96.44 89 ALA A C 1
ATOM 728 O O . ALA A 1 89 ? -1.862 -7.687 8.283 1.00 96.44 89 ALA A O 1
ATOM 729 N N . PRO A 1 90 ? -0.876 -9.651 8.795 1.00 9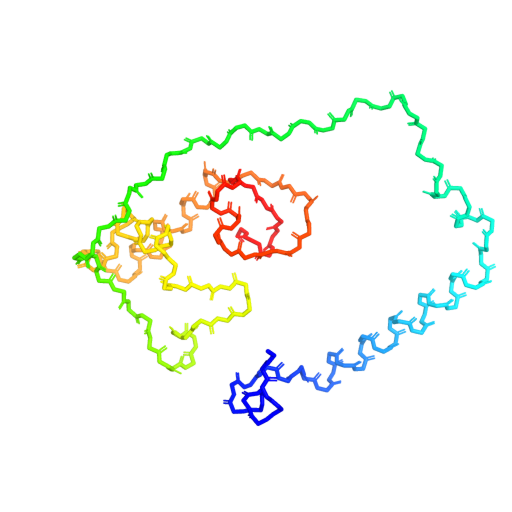6.06 90 PRO A N 1
ATOM 730 C CA . PRO A 1 90 ? -0.558 -9.289 10.179 1.00 96.06 90 PRO A CA 1
ATOM 731 C C . PRO A 1 90 ? 0.130 -7.925 10.323 1.00 96.06 90 PRO A C 1
ATOM 733 O O . PRO A 1 90 ? -0.252 -7.123 11.170 1.00 96.06 90 PRO A O 1
ATOM 736 N N . GLU A 1 91 ? 1.097 -7.626 9.452 1.00 95.75 91 GLU A N 1
ATOM 737 C CA . GLU A 1 91 ? 1.842 -6.359 9.460 1.00 95.75 91 GLU A CA 1
ATOM 738 C C . GLU A 1 91 ? 0.969 -5.159 9.071 1.00 95.75 91 GLU A C 1
ATOM 740 O O . GLU A 1 91 ? 1.112 -4.081 9.644 1.00 95.75 91 GLU A O 1
ATOM 745 N N . VAL A 1 92 ? 0.021 -5.354 8.148 1.00 97.19 92 VAL A N 1
ATOM 746 C CA . VAL A 1 92 ? -0.941 -4.319 7.743 1.00 97.19 92 VAL A CA 1
ATOM 747 C C . VAL A 1 92 ? -1.914 -4.033 8.880 1.00 97.19 92 VAL A C 1
ATOM 749 O O . VAL A 1 92 ? -2.167 -2.872 9.193 1.00 97.19 92 VAL A O 1
ATOM 752 N N . VAL A 1 93 ? -2.430 -5.076 9.537 1.00 97.75 93 VAL A N 1
ATOM 753 C CA . VAL A 1 93 ? -3.333 -4.925 10.686 1.00 97.75 93 VAL A CA 1
ATOM 754 C C . VAL A 1 93 ? -2.615 -4.238 11.847 1.00 97.75 93 VAL A C 1
ATOM 756 O O . VAL A 1 93 ? -3.151 -3.287 12.415 1.00 97.75 93 VAL A O 1
ATOM 759 N N . ALA A 1 94 ? -1.392 -4.661 12.170 1.00 97.56 94 ALA A N 1
ATOM 760 C CA . ALA A 1 94 ? -0.605 -4.058 13.240 1.00 97.56 94 ALA A CA 1
ATOM 761 C C . ALA A 1 94 ? -0.307 -2.576 12.970 1.00 97.56 94 ALA A C 1
ATOM 763 O O . ALA A 1 94 ? -0.507 -1.734 13.850 1.00 97.56 94 ALA A O 1
ATOM 764 N N . LEU A 1 95 ? 0.096 -2.240 11.740 1.00 97.50 95 LEU A N 1
ATOM 765 C CA . LEU A 1 95 ? 0.316 -0.856 11.331 1.00 97.50 95 LEU A CA 1
ATOM 766 C C . LEU A 1 95 ? -0.985 -0.040 11.383 1.00 97.50 95 LEU A C 1
ATOM 768 O O . LEU A 1 95 ? -0.988 1.073 11.901 1.00 97.50 95 LEU A O 1
ATOM 772 N N . ALA A 1 96 ? -2.110 -0.589 10.922 1.00 97.50 96 ALA A N 1
ATOM 773 C CA . ALA A 1 96 ? -3.400 0.095 10.978 1.00 97.50 96 ALA A CA 1
ATOM 774 C C . ALA A 1 96 ? -3.813 0.429 12.423 1.00 97.50 96 ALA A C 1
ATOM 776 O O . ALA A 1 96 ? -4.235 1.554 12.699 1.00 97.50 96 ALA A O 1
ATOM 777 N N . HIS A 1 97 ? -3.637 -0.504 13.366 1.00 97.88 97 HIS A N 1
ATOM 778 C CA . HIS A 1 97 ? -3.871 -0.250 14.796 1.00 97.88 97 HIS A CA 1
ATOM 779 C C . HIS A 1 97 ? -2.942 0.834 15.344 1.00 97.88 97 HIS A C 1
ATOM 781 O O . HIS A 1 97 ? -3.414 1.747 16.019 1.00 97.88 97 HIS A O 1
ATOM 787 N N . GLN A 1 98 ? -1.651 0.795 14.999 1.00 97.00 98 GLN A N 1
ATOM 788 C CA . GLN A 1 98 ? -0.684 1.831 15.383 1.00 97.00 98 GLN A CA 1
ATOM 789 C C . GLN A 1 98 ? -1.085 3.225 14.869 1.00 97.00 98 GLN A C 1
ATOM 791 O O . GLN A 1 98 ? -0.860 4.228 15.546 1.00 97.00 98 GLN A O 1
ATOM 796 N N . LEU A 1 99 ? -1.711 3.299 13.693 1.00 97.50 99 LEU A N 1
ATOM 797 C CA . LEU A 1 99 ? -2.189 4.549 13.097 1.00 97.50 99 LEU A CA 1
ATOM 798 C C . LEU A 1 99 ? -3.544 5.019 13.660 1.00 97.50 99 LEU A C 1
ATOM 800 O O . LEU A 1 99 ? -3.925 6.178 13.453 1.00 97.50 99 LEU A O 1
ATOM 804 N N . GLY A 1 100 ? -4.231 4.174 14.433 1.00 97.69 100 GLY A N 1
ATOM 805 C CA . GLY A 1 100 ? -5.464 4.502 15.152 1.00 97.69 100 GLY A CA 1
ATOM 806 C C . GLY A 1 100 ? -6.735 3.868 14.589 1.00 97.69 100 GLY A C 1
ATOM 807 O O . GLY A 1 100 ? -7.826 4.361 14.883 1.00 97.69 100 GLY A O 1
ATOM 808 N N . ALA A 1 101 ? -6.633 2.797 13.794 1.00 97.12 101 ALA A N 1
ATOM 809 C CA . ALA A 1 101 ? -7.803 2.027 13.375 1.00 97.12 101 ALA A CA 1
ATOM 810 C C . ALA A 1 101 ? -8.648 1.609 14.594 1.00 97.12 101 ALA A C 1
ATOM 812 O O . ALA A 1 101 ? -8.111 1.207 15.626 1.00 97.12 101 ALA A O 1
ATOM 813 N N . PHE A 1 102 ? -9.977 1.705 14.471 1.00 96.75 102 PHE A N 1
ATOM 814 C CA . PHE A 1 102 ? -10.958 1.425 15.537 1.00 96.75 102 PHE A CA 1
ATOM 815 C C . PHE A 1 102 ? -10.889 2.337 16.776 1.00 96.75 102 PHE A C 1
ATOM 817 O O . PHE A 1 102 ? -11.606 2.078 17.742 1.00 96.75 102 PHE A O 1
ATOM 824 N N . GLN A 1 103 ? -10.056 3.382 16.762 1.00 97.38 103 GLN A N 1
ATOM 825 C CA . GLN A 1 103 ? -9.925 4.353 17.858 1.00 97.38 103 GLN A CA 1
ATOM 826 C C . GLN A 1 103 ? -10.208 5.785 17.392 1.00 97.38 103 GLN A C 1
ATOM 828 O O . GLN A 1 103 ? -10.851 6.550 18.104 1.00 97.38 103 GLN A O 1
ATOM 833 N N . LYS A 1 104 ? -9.726 6.142 16.198 1.00 97.94 104 LYS A N 1
ATOM 834 C CA . LYS A 1 104 ? -9.935 7.444 15.557 1.00 97.94 104 LYS A CA 1
ATOM 835 C C . LYS A 1 104 ? -11.157 7.430 14.639 1.00 97.94 104 LYS A C 1
ATOM 837 O O . LYS A 1 104 ? -11.647 6.362 14.269 1.00 97.94 104 LYS A O 1
ATOM 842 N N . THR A 1 105 ? -11.611 8.614 14.230 1.00 98.31 105 THR A N 1
ATOM 843 C CA . THR A 1 105 ? -12.585 8.739 13.135 1.00 98.31 105 THR A CA 1
ATOM 844 C C . THR A 1 105 ? -11.984 8.276 11.803 1.00 98.31 105 THR A C 1
ATOM 846 O O . THR A 1 105 ? -10.762 8.280 11.630 1.00 98.31 105 THR A O 1
ATOM 849 N N . ASP A 1 106 ? -12.833 7.930 10.832 1.00 97.06 106 ASP A N 1
ATOM 850 C CA . ASP A 1 106 ? -12.391 7.462 9.509 1.00 97.06 106 ASP A CA 1
ATOM 851 C C . ASP A 1 106 ? -11.445 8.458 8.823 1.00 97.06 106 ASP A C 1
ATOM 853 O O . ASP A 1 106 ? -10.411 8.072 8.276 1.00 97.06 106 ASP A O 1
ATOM 857 N N . TYR A 1 107 ? -11.761 9.755 8.904 1.00 98.31 107 TYR A N 1
ATOM 858 C CA . TYR A 1 107 ? -10.931 10.813 8.332 1.00 98.31 107 TYR A CA 1
ATOM 859 C C . TYR A 1 107 ? -9.563 10.911 9.017 1.00 98.31 107 TYR A C 1
ATOM 861 O O . TYR A 1 107 ? -8.537 11.002 8.346 1.00 98.31 107 TYR A O 1
ATOM 869 N N . GLU A 1 108 ? -9.523 10.878 10.348 1.00 98.75 108 GLU A N 1
ATOM 870 C CA . GLU A 1 108 ? -8.269 10.969 11.100 1.00 98.75 108 GLU A CA 1
ATOM 871 C C . GLU A 1 108 ? -7.380 9.739 10.896 1.00 98.75 108 GLU A C 1
ATOM 873 O O . GLU A 1 108 ? -6.158 9.874 10.819 1.00 98.75 108 GLU A O 1
ATOM 878 N N . PHE A 1 109 ? -7.975 8.549 10.786 1.00 98.38 109 PHE A N 1
ATOM 879 C CA . PHE A 1 109 ? -7.248 7.332 10.439 1.00 98.38 109 PHE A CA 1
ATOM 880 C C . PHE A 1 109 ? -6.676 7.415 9.017 1.00 98.38 109 PHE A C 1
ATOM 882 O O . PHE A 1 109 ? -5.483 7.178 8.826 1.00 98.38 109 PHE A O 1
ATOM 889 N N . ALA A 1 110 ? -7.485 7.826 8.035 1.00 98.00 110 ALA A N 1
ATOM 890 C CA . ALA A 1 110 ? -7.030 8.003 6.657 1.00 98.00 110 ALA A CA 1
ATOM 891 C C . ALA A 1 110 ? -5.910 9.053 6.550 1.00 98.00 110 ALA A C 1
ATOM 893 O O . ALA A 1 110 ? -4.904 8.818 5.880 1.00 98.00 110 ALA A O 1
ATOM 894 N N . LYS A 1 111 ? -6.035 10.180 7.266 1.00 98.69 111 LYS A N 1
ATOM 895 C CA . LYS A 1 111 ? -4.995 11.214 7.344 1.00 98.69 111 LYS A CA 1
ATOM 896 C C . LYS A 1 111 ? -3.706 10.673 7.959 1.00 98.69 111 LYS A C 1
ATOM 898 O O . LYS A 1 111 ? -2.637 10.934 7.422 1.00 98.69 111 LYS A O 1
ATOM 903 N N . ALA A 1 112 ? -3.799 9.892 9.036 1.00 98.50 112 ALA A N 1
ATOM 904 C CA . ALA A 1 112 ? -2.634 9.279 9.668 1.00 98.50 112 ALA A CA 1
ATOM 905 C C . ALA A 1 112 ? -1.935 8.269 8.743 1.00 98.50 112 ALA A C 1
ATOM 907 O O . ALA A 1 112 ? -0.708 8.248 8.692 1.00 98.50 112 ALA A O 1
ATOM 908 N N . ALA A 1 113 ? -2.692 7.464 7.989 1.00 97.56 113 ALA A N 1
ATOM 909 C CA . ALA A 1 113 ? -2.133 6.551 6.993 1.00 97.56 113 ALA A CA 1
ATOM 910 C C . ALA A 1 113 ? -1.434 7.303 5.852 1.00 97.56 113 ALA A C 1
ATOM 912 O O . ALA A 1 113 ? -0.303 6.971 5.506 1.00 97.56 113 ALA A O 1
ATOM 913 N N . PHE A 1 114 ? -2.060 8.359 5.330 1.00 97.94 114 PHE A N 1
ATOM 914 C CA . PHE A 1 114 ? -1.455 9.229 4.323 1.00 97.94 114 PHE A CA 1
ATOM 915 C C . PHE A 1 114 ? -0.157 9.878 4.826 1.00 97.94 114 PHE A C 1
ATOM 917 O O . PHE A 1 114 ? 0.867 9.825 4.151 1.00 97.94 114 PHE A O 1
ATOM 924 N N . GLU A 1 115 ? -0.174 10.465 6.025 1.00 98.25 115 GLU A N 1
ATOM 925 C CA . GLU A 1 115 ? 1.007 11.090 6.629 1.00 98.25 115 GLU A CA 1
ATOM 926 C C . GLU A 1 115 ? 2.112 10.072 6.904 1.00 98.25 115 GLU A C 1
ATOM 928 O O . GLU A 1 115 ? 3.277 10.368 6.663 1.00 98.25 115 GLU A O 1
ATOM 933 N N . PHE A 1 116 ? 1.764 8.863 7.351 1.00 97.62 116 PHE A N 1
ATOM 934 C CA . PHE A 1 116 ? 2.732 7.787 7.520 1.00 97.62 116 PHE A CA 1
ATOM 935 C C . PHE A 1 116 ? 3.436 7.476 6.203 1.00 97.62 116 PHE A C 1
ATOM 937 O O . PHE A 1 116 ? 4.659 7.507 6.158 1.00 97.62 116 PHE A O 1
ATOM 944 N N . VAL A 1 117 ? 2.689 7.234 5.127 1.00 96.94 117 VAL A N 1
ATOM 945 C CA . VAL A 1 117 ? 3.297 6.894 3.839 1.00 96.94 117 VAL A CA 1
ATOM 946 C C . VAL A 1 117 ? 4.155 8.040 3.309 1.00 96.94 117 VAL A C 1
ATOM 948 O O . VAL A 1 117 ? 5.314 7.830 2.963 1.00 96.94 117 VAL A O 1
ATOM 951 N N . LYS A 1 118 ? 3.632 9.268 3.353 1.00 96.44 118 LYS A N 1
ATOM 952 C CA . LYS A 1 118 ? 4.319 10.470 2.871 1.00 96.44 118 LYS A CA 1
ATOM 953 C C . LYS A 1 118 ? 5.620 10.777 3.630 1.00 96.44 118 LYS A C 1
ATOM 955 O O . LYS A 1 118 ? 6.557 11.287 3.031 1.00 96.44 118 LYS A O 1
ATOM 960 N N . GLU A 1 119 ? 5.664 10.523 4.938 1.00 96.44 119 GLU A N 1
ATOM 961 C CA . GLU A 1 119 ? 6.787 10.920 5.807 1.00 96.44 119 GLU A CA 1
ATOM 962 C C . GLU A 1 119 ? 7.724 9.757 6.176 1.00 96.44 119 GLU A C 1
ATOM 964 O O . GLU A 1 119 ? 8.778 9.986 6.774 1.00 96.44 119 GLU A O 1
ATOM 969 N N . LYS A 1 120 ? 7.329 8.500 5.922 1.00 96.88 120 LYS A N 1
ATOM 970 C CA . LYS A 1 120 ? 8.065 7.306 6.379 1.00 96.88 120 LYS A CA 1
ATOM 971 C C . LYS A 1 120 ? 8.490 6.356 5.272 1.00 96.88 120 LYS A C 1
ATOM 973 O O . LYS A 1 120 ? 9.317 5.492 5.563 1.00 96.88 120 LYS A O 1
ATOM 978 N N . LEU A 1 121 ? 7.942 6.471 4.065 1.00 96.06 121 LEU A N 1
ATOM 979 C CA . LEU A 1 121 ? 8.354 5.649 2.933 1.00 96.06 121 LEU A CA 1
ATOM 980 C C . LEU A 1 121 ? 9.106 6.494 1.901 1.00 96.06 121 LEU A C 1
ATOM 982 O O . LEU A 1 121 ? 8.692 7.605 1.577 1.00 96.06 121 LEU A O 1
ATOM 986 N N . ASP A 1 122 ? 10.189 5.936 1.357 1.00 95.38 122 ASP A N 1
ATOM 987 C CA . ASP A 1 122 ? 10.989 6.598 0.325 1.00 95.38 122 ASP A CA 1
ATOM 988 C C . ASP A 1 122 ? 10.564 6.176 -1.088 1.00 95.38 122 ASP A C 1
ATOM 990 O O . ASP A 1 122 ? 10.203 5.024 -1.350 1.00 95.38 122 ASP A O 1
ATOM 994 N N . LEU A 1 123 ? 10.664 7.108 -2.037 1.00 94.38 123 LEU A N 1
ATOM 995 C CA . LEU A 1 123 ? 10.431 6.808 -3.446 1.00 94.38 123 LEU A CA 1
ATOM 996 C C . LEU A 1 123 ? 11.569 5.934 -4.001 1.00 94.38 123 LEU A C 1
ATOM 998 O O . LEU A 1 123 ? 12.723 6.356 -4.049 1.00 94.38 123 LEU A O 1
ATOM 1002 N N . GLU A 1 124 ? 11.232 4.744 -4.492 1.00 93.69 124 GLU A N 1
ATOM 1003 C CA . GLU A 1 124 ? 12.153 3.826 -5.171 1.00 93.69 124 GLU A CA 1
ATOM 1004 C C . GLU A 1 124 ? 11.499 3.290 -6.448 1.00 93.69 124 GLU A C 1
ATOM 1006 O O . GLU A 1 124 ? 10.351 2.843 -6.435 1.00 93.69 124 GLU A O 1
ATOM 1011 N N . ILE A 1 125 ? 12.235 3.294 -7.564 1.00 92.56 125 ILE A N 1
ATOM 1012 C CA . ILE A 1 125 ? 11.791 2.630 -8.795 1.00 92.56 125 ILE A CA 1
ATOM 1013 C C . ILE A 1 125 ? 12.015 1.123 -8.651 1.00 92.56 125 ILE A C 1
ATOM 1015 O O . ILE A 1 125 ? 13.097 0.609 -8.927 1.00 92.56 125 ILE A O 1
ATOM 1019 N N . CYS A 1 126 ? 10.973 0.422 -8.213 1.00 91.94 126 CYS A N 1
ATOM 1020 C CA . CYS A 1 126 ? 10.949 -1.026 -8.033 1.00 91.94 126 CYS A CA 1
ATOM 1021 C C . CYS A 1 126 ? 9.792 -1.684 -8.807 1.00 91.94 126 CYS A C 1
ATOM 1023 O O . CYS A 1 126 ? 8.895 -1.016 -9.331 1.00 91.94 126 CYS A O 1
ATOM 1025 N N . GLY A 1 127 ? 9.832 -3.017 -8.905 1.00 91.88 127 GLY A N 1
ATOM 1026 C CA . GLY A 1 127 ? 8.711 -3.798 -9.431 1.00 91.88 127 GLY A CA 1
ATOM 1027 C C . GLY A 1 127 ? 7.488 -3.713 -8.515 1.00 91.88 127 GLY A C 1
ATOM 1028 O O . GLY A 1 127 ? 7.633 -3.484 -7.320 1.00 91.88 127 GLY A O 1
ATOM 1029 N N . MET A 1 128 ? 6.292 -3.900 -9.079 1.00 92.44 128 MET A N 1
ATOM 1030 C CA . MET A 1 128 ? 5.063 -3.970 -8.284 1.00 92.44 128 MET A CA 1
ATOM 1031 C C . MET A 1 128 ? 5.045 -5.241 -7.434 1.00 92.44 128 MET A C 1
ATOM 1033 O O . MET A 1 128 ? 5.239 -6.337 -7.965 1.00 92.44 128 MET A O 1
ATOM 1037 N N . ASP A 1 129 ? 4.761 -5.092 -6.146 1.00 95.06 129 ASP A N 1
ATOM 1038 C CA . ASP A 1 129 ? 4.611 -6.197 -5.205 1.00 95.06 129 ASP A CA 1
ATOM 1039 C C . ASP A 1 129 ? 3.501 -5.942 -4.181 1.00 95.06 129 ASP A C 1
ATOM 1041 O O . ASP A 1 129 ? 2.668 -5.049 -4.343 1.00 95.06 129 ASP A O 1
ATOM 1045 N N . SER A 1 130 ? 3.399 -6.823 -3.188 1.00 95.62 130 SER A N 1
ATOM 1046 C CA . SER A 1 130 ? 2.345 -6.749 -2.190 1.00 95.62 130 SER A CA 1
ATOM 1047 C C . SER A 1 130 ? 2.623 -5.656 -1.155 1.00 95.62 130 SER A C 1
ATOM 1049 O O . SER A 1 130 ? 3.766 -5.280 -0.884 1.00 95.62 130 SER A O 1
ATOM 1051 N N . VAL A 1 131 ? 1.559 -5.158 -0.531 1.00 96.12 131 VAL A N 1
ATOM 1052 C CA . VAL A 1 131 ? 1.637 -4.143 0.525 1.00 96.12 131 VAL A CA 1
ATOM 1053 C C . VAL A 1 131 ? 2.537 -4.580 1.689 1.00 96.12 131 VAL A C 1
ATOM 1055 O O . VAL A 1 131 ? 3.229 -3.749 2.265 1.00 96.12 131 VAL A O 1
ATOM 1058 N N . GLU A 1 132 ? 2.597 -5.877 2.003 1.00 95.94 132 GLU A N 1
ATOM 1059 C CA . GLU A 1 132 ? 3.506 -6.435 3.009 1.00 95.94 132 GLU A CA 1
ATOM 1060 C C . GLU A 1 132 ? 4.975 -6.194 2.634 1.00 95.94 132 GLU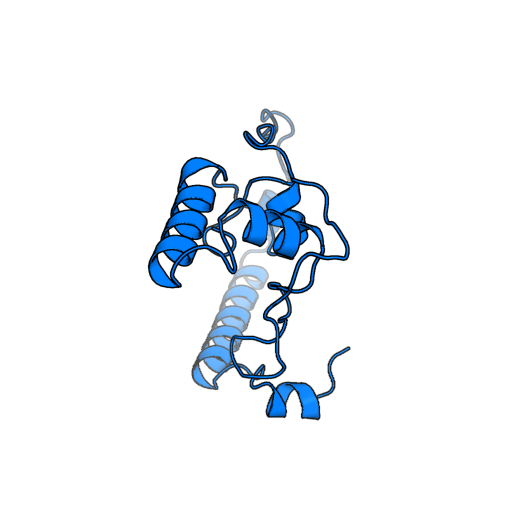 A C 1
ATOM 1062 O O . GLU A 1 132 ? 5.755 -5.716 3.455 1.00 95.94 132 GLU A O 1
ATOM 1067 N N . GLU A 1 133 ? 5.353 -6.456 1.381 1.00 96.06 133 GLU A N 1
ATOM 1068 C CA . GLU A 1 133 ? 6.720 -6.219 0.904 1.00 96.06 133 GLU A CA 1
ATOM 1069 C C . GLU A 1 133 ? 7.073 -4.733 0.927 1.00 96.06 133 GLU A C 1
ATOM 1071 O O . GLU A 1 133 ? 8.159 -4.360 1.375 1.00 96.06 133 GLU A O 1
ATOM 1076 N N . THR A 1 134 ? 6.132 -3.871 0.543 1.00 95.94 134 THR A N 1
ATOM 1077 C CA . THR A 1 134 ? 6.294 -2.415 0.646 1.00 95.94 134 THR A CA 1
ATOM 1078 C C . THR A 1 134 ? 6.514 -1.975 2.094 1.00 95.94 134 THR A C 1
ATOM 1080 O O . THR A 1 134 ? 7.453 -1.231 2.375 1.00 95.94 134 THR A O 1
ATOM 1083 N N . ILE A 1 135 ? 5.707 -2.474 3.034 1.00 95.88 135 ILE A N 1
ATOM 1084 C CA . ILE A 1 135 ? 5.805 -2.145 4.461 1.00 95.88 135 ILE A CA 1
ATOM 1085 C C . ILE A 1 135 ? 7.123 -2.650 5.073 1.00 95.88 135 ILE A C 1
ATOM 1087 O O . ILE A 1 135 ? 7.726 -1.949 5.891 1.00 95.88 135 ILE A O 1
ATOM 1091 N N . ARG A 1 136 ? 7.613 -3.833 4.687 1.00 94.50 136 ARG A N 1
ATOM 1092 C CA . ARG A 1 136 ? 8.912 -4.360 5.152 1.00 94.50 136 ARG A CA 1
ATOM 1093 C C . ARG A 1 136 ? 10.085 -3.580 4.588 1.00 94.50 136 ARG A C 1
ATOM 1095 O O . ARG A 1 136 ? 11.065 -3.341 5.297 1.00 94.50 136 ARG A O 1
ATOM 1102 N N . ARG A 1 137 ? 9.987 -3.222 3.308 1.00 94.56 137 ARG A N 1
ATOM 1103 C CA . ARG A 1 137 ? 11.027 -2.521 2.560 1.00 94.56 137 ARG A CA 1
ATOM 1104 C C . ARG A 1 137 ? 11.131 -1.053 2.969 1.00 94.56 137 ARG A C 1
ATOM 1106 O O . ARG A 1 137 ? 12.243 -0.549 3.081 1.00 94.56 137 ARG A O 1
ATOM 1113 N N . GLY A 1 138 ? 9.998 -0.395 3.207 1.00 95.75 138 GLY A N 1
ATOM 1114 C CA . GLY A 1 138 ? 9.918 1.037 3.497 1.00 95.75 138 GLY A CA 1
ATOM 1115 C C . GLY A 1 138 ? 10.116 1.932 2.277 1.00 95.75 138 GLY A C 1
ATOM 1116 O O . GLY A 1 138 ? 10.395 3.114 2.440 1.00 95.75 138 GLY A O 1
ATOM 1117 N N . THR A 1 139 ? 9.993 1.389 1.066 1.00 95.69 139 THR A N 1
ATOM 1118 C CA . THR A 1 139 ? 10.139 2.152 -0.176 1.00 95.69 139 THR A CA 1
ATOM 1119 C C . THR A 1 139 ? 9.170 1.657 -1.246 1.00 95.69 139 THR A C 1
ATOM 1121 O O . THR A 1 139 ? 8.720 0.503 -1.218 1.00 95.69 139 THR A O 1
ATOM 1124 N N . GLY A 1 140 ? 8.886 2.497 -2.236 1.00 95.44 140 GLY A N 1
ATOM 1125 C CA . GLY A 1 140 ? 8.132 2.077 -3.410 1.00 95.44 140 GLY A CA 1
ATOM 1126 C C . GLY A 1 140 ? 7.915 3.185 -4.428 1.00 95.44 140 GLY A C 1
ATOM 1127 O O . GLY A 1 140 ? 8.330 4.323 -4.244 1.00 95.44 140 GLY A O 1
ATOM 1128 N N . THR A 1 141 ? 7.267 2.835 -5.532 1.00 95.44 141 THR A N 1
ATOM 1129 C CA . THR A 1 141 ? 6.793 3.789 -6.548 1.00 95.44 141 THR A CA 1
ATOM 1130 C C . THR A 1 141 ? 5.468 4.439 -6.135 1.00 95.44 141 THR A C 1
ATOM 1132 O O . THR A 1 141 ? 4.857 4.046 -5.149 1.00 95.44 141 THR A O 1
ATOM 1135 N N . CYS A 1 142 ? 4.936 5.343 -6.959 1.00 93.81 142 CYS A N 1
ATOM 1136 C CA . CYS A 1 142 ? 3.591 5.909 -6.786 1.00 93.81 142 CYS A CA 1
ATOM 1137 C C . CYS A 1 142 ? 2.434 4.889 -6.763 1.00 93.81 142 CYS A C 1
ATOM 1139 O O . CYS A 1 142 ? 1.322 5.256 -6.416 1.00 93.81 142 CYS A O 1
ATOM 1141 N N . PHE A 1 143 ? 2.652 3.631 -7.164 1.00 93.31 143 PHE A N 1
ATOM 1142 C CA . PHE A 1 143 ? 1.645 2.574 -7.000 1.00 93.31 143 PHE A CA 1
ATOM 1143 C C . PHE A 1 143 ? 1.629 1.976 -5.588 1.00 93.31 143 PHE A C 1
ATOM 1145 O O . PHE A 1 143 ? 0.674 1.291 -5.232 1.00 93.31 143 PHE A O 1
ATOM 1152 N N . HIS A 1 144 ? 2.694 2.202 -4.821 1.00 95.31 144 HIS A N 1
ATOM 1153 C CA . HIS A 1 144 ? 2.868 1.714 -3.459 1.00 95.31 144 HIS A CA 1
ATOM 1154 C C . HIS A 1 144 ? 2.631 2.822 -2.416 1.00 95.31 144 HIS A C 1
ATOM 1156 O O . HIS A 1 144 ? 2.216 2.506 -1.301 1.00 95.31 144 HIS A O 1
ATOM 1162 N N . LEU A 1 145 ? 2.929 4.083 -2.776 1.00 90.94 145 LEU A N 1
ATOM 1163 C CA . LEU A 1 145 ? 2.860 5.274 -1.917 1.00 90.94 145 LEU A CA 1
ATOM 1164 C C . LEU A 1 145 ? 1.530 6.039 -2.032 1.00 90.94 145 LEU A C 1
ATOM 1166 O O . LEU A 1 145 ? 0.985 6.090 -3.155 1.00 90.94 145 LEU A O 1
#

pLDDT: mean 91.15, std 7.93, range [54.12, 98.75]